Protein AF-A0A7H1MAH5-F1 (afdb_monomer)

Secondary structure (DSSP, 8-state):
----PPPP------S--PPP---S-----HHHHHHHHHHHHHHTS--EEEE--GGGS---S-TTGGGGT--SEEEEEEGGGGS-HHHHHHHHHTT---EEEEEE---S---TTTHHHHHHHHHHTT-

Foldseek 3Di:
DDPPDPDPPQPFDDPDDDDDDDPDPDQDDQVNVVNVVCCCCCVPVVKRKGADDLVPDDQPPDPPSSLLAAAGMKTKDQQCPPPDPVVVVVCVVPVHDRMDMAGDHTDSDDDPVCVVVSVVSRVSNGD

Structure (mmCIF, N/CA/C/O backbone):
data_AF-A0A7H1MAH5-F1
#
_entry.id   AF-A0A7H1MAH5-F1
#
loop_
_atom_site.group_PDB
_atom_site.id
_atom_site.type_symbol
_atom_site.label_atom_id
_atom_site.label_alt_id
_atom_site.label_comp_id
_atom_site.label_asym_id
_atom_site.label_entity_id
_atom_site.label_seq_id
_atom_site.pdbx_PDB_ins_code
_atom_site.Cartn_x
_atom_site.Cartn_y
_atom_site.Cartn_z
_atom_site.occupancy
_atom_site.B_iso_or_equiv
_atom_site.auth_seq_id
_atom_site.auth_comp_id
_atom_site.auth_asym_id
_atom_site.auth_atom_id
_atom_site.pdbx_PDB_model_num
ATOM 1 N N . MET A 1 1 ? -1.102 36.854 12.993 1.00 39.12 1 MET A N 1
ATOM 2 C CA . MET A 1 1 ? -1.904 36.348 11.859 1.00 39.12 1 MET A CA 1
ATOM 3 C C . MET A 1 1 ? -1.481 34.911 11.617 1.00 39.12 1 MET A C 1
ATOM 5 O O . MET A 1 1 ? -0.346 34.689 11.219 1.00 39.12 1 MET A O 1
ATOM 9 N N . ILE A 1 2 ? -2.322 33.944 11.979 1.00 43.44 2 ILE A N 1
ATOM 10 C CA . ILE A 1 2 ? -2.037 32.521 11.762 1.00 43.44 2 ILE A CA 1
ATOM 11 C C . ILE A 1 2 ? -2.394 32.241 10.303 1.00 43.44 2 ILE A C 1
ATOM 13 O O . ILE A 1 2 ? -3.548 32.397 9.916 1.00 43.44 2 ILE A O 1
ATOM 17 N N . GLN A 1 3 ? -1.394 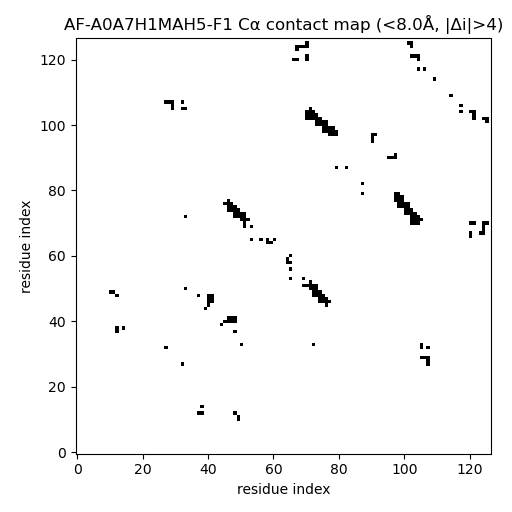31.931 9.478 1.00 42.59 3 GLN A N 1
ATOM 18 C CA . GLN A 1 3 ? -1.629 31.474 8.112 1.00 42.59 3 GLN A CA 1
ATOM 19 C C . GLN A 1 3 ? -2.271 30.091 8.186 1.00 42.59 3 GLN A C 1
ATOM 21 O O . GLN A 1 3 ? -1.621 29.119 8.571 1.00 42.59 3 GLN A O 1
ATOM 26 N N . ASP A 1 4 ? -3.553 30.026 7.842 1.00 44.69 4 ASP A N 1
ATOM 27 C CA . ASP A 1 4 ? -4.296 28.782 7.728 1.00 44.69 4 ASP A CA 1
ATOM 28 C C . ASP A 1 4 ? -3.741 28.014 6.520 1.00 44.69 4 ASP A C 1
ATOM 30 O O . ASP A 1 4 ? -3.933 28.384 5.357 1.00 44.69 4 ASP A O 1
ATOM 34 N N . LYS A 1 5 ? -2.903 27.012 6.795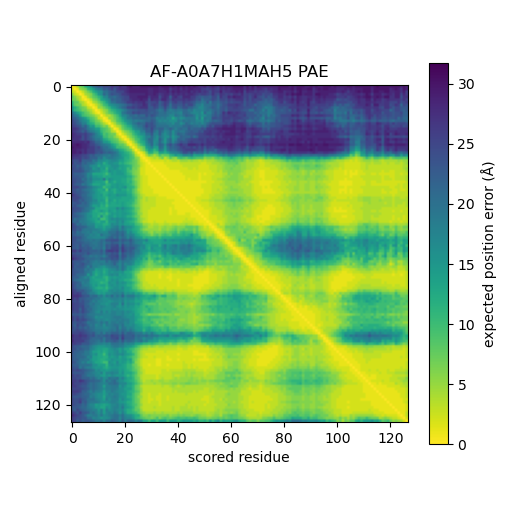 1.00 43.44 5 LYS A N 1
ATOM 35 C CA . LYS A 1 5 ? -2.251 26.211 5.760 1.00 43.44 5 LYS A CA 1
ATOM 36 C C . LYS A 1 5 ? -3.336 25.347 5.115 1.00 43.44 5 LYS A C 1
ATOM 38 O O . LYS A 1 5 ? -3.971 24.578 5.833 1.00 43.44 5 LYS A O 1
ATOM 43 N N . PRO A 1 6 ? -3.552 25.415 3.790 1.00 43.97 6 PRO A N 1
ATOM 44 C CA . PRO A 1 6 ? -4.617 24.648 3.162 1.00 43.97 6 PRO A CA 1
ATOM 45 C C . PRO A 1 6 ? -4.398 23.159 3.434 1.00 43.97 6 PRO A C 1
ATOM 47 O O . PRO A 1 6 ? -3.302 22.633 3.200 1.00 43.97 6 PRO A O 1
ATOM 50 N N . PHE A 1 7 ? -5.437 22.496 3.949 1.00 44.38 7 PHE A N 1
ATOM 51 C CA . PHE A 1 7 ? -5.435 21.055 4.168 1.00 44.38 7 PHE A CA 1
ATOM 52 C C . PHE A 1 7 ? -4.950 20.354 2.889 1.00 44.38 7 PHE A C 1
ATOM 54 O O . PHE A 1 7 ? -5.394 20.706 1.788 1.00 44.38 7 PHE A O 1
ATOM 61 N N . PRO A 1 8 ? -4.011 19.396 2.988 1.00 39.53 8 PRO A N 1
ATOM 62 C CA . PRO A 1 8 ? -3.542 18.672 1.819 1.00 39.53 8 PRO A CA 1
ATOM 63 C C . PRO A 1 8 ? -4.752 18.044 1.128 1.00 39.53 8 PRO A C 1
ATOM 65 O O . PRO A 1 8 ? -5.545 17.368 1.779 1.00 39.53 8 PRO A O 1
ATOM 68 N N . ARG A 1 9 ? -4.902 18.278 -0.185 1.00 41.03 9 ARG A N 1
ATOM 69 C CA . ARG A 1 9 ? -5.911 17.590 -0.999 1.00 41.03 9 ARG A CA 1
ATOM 70 C C . ARG A 1 9 ? -5.676 16.086 -0.851 1.00 41.03 9 ARG A C 1
ATOM 72 O O . ARG A 1 9 ? -4.748 15.542 -1.447 1.00 41.03 9 ARG A O 1
ATOM 79 N N . LEU A 1 10 ? -6.470 15.450 0.005 1.00 39.44 10 LEU A N 1
ATOM 80 C CA . LEU A 1 10 ? -6.566 14.006 0.130 1.00 39.44 10 LEU A CA 1
ATOM 81 C C . LEU A 1 10 ? -7.161 13.518 -1.186 1.00 39.44 10 LEU A C 1
ATOM 83 O O . LEU A 1 10 ? -8.357 13.668 -1.426 1.00 39.44 10 LEU A O 1
ATOM 87 N N . TYR A 1 11 ? -6.317 12.980 -2.063 1.00 44.34 11 TYR A N 1
ATOM 88 C CA . TYR A 1 11 ? -6.782 12.204 -3.206 1.00 44.34 11 TYR A CA 1
ATOM 89 C C . TYR A 1 11 ? -7.317 10.874 -2.665 1.00 44.34 11 TYR A C 1
ATOM 91 O O . TYR A 1 11 ? -6.633 9.855 -2.690 1.00 44.34 11 TYR A O 1
ATOM 99 N N . GLY A 1 12 ? -8.517 10.905 -2.086 1.00 41.31 12 GLY A N 1
ATOM 100 C CA . GLY A 1 12 ? -9.277 9.696 -1.812 1.00 41.31 12 GLY A CA 1
ATOM 101 C C . GLY A 1 12 ? -9.650 9.055 -3.144 1.00 41.31 12 GLY A C 1
ATOM 102 O O . GLY A 1 12 ? -10.146 9.732 -4.044 1.00 41.31 12 GLY A O 1
ATOM 103 N N . TYR A 1 13 ? -9.387 7.760 -3.291 1.00 42.88 13 TYR A N 1
ATOM 104 C CA . TYR A 1 13 ? -9.877 7.001 -4.434 1.00 42.88 13 TYR A CA 1
ATOM 105 C C . TYR A 1 13 ? -11.409 6.910 -4.342 1.00 42.88 13 TYR A C 1
ATOM 107 O O . TYR A 1 13 ? -11.947 6.287 -3.426 1.00 42.88 13 TYR A O 1
ATOM 115 N N . GLN A 1 14 ? -12.118 7.566 -5.263 1.00 44.84 14 GLN A N 1
ATOM 116 C CA . GLN A 1 14 ? -13.561 7.409 -5.437 1.00 44.84 14 GLN A CA 1
ATOM 117 C C . GLN A 1 14 ? -13.801 6.182 -6.321 1.00 44.84 14 GLN A C 1
ATOM 119 O O . GLN A 1 14 ? -13.471 6.184 -7.505 1.00 44.84 14 GLN A O 1
ATOM 124 N N . ALA A 1 15 ? -14.358 5.121 -5.737 1.00 40.53 15 ALA A N 1
ATOM 125 C CA . ALA A 1 15 ? -14.750 3.927 -6.473 1.00 40.53 15 ALA A CA 1
ATOM 126 C C . ALA A 1 15 ? -15.877 4.286 -7.457 1.00 40.53 15 ALA A C 1
ATOM 128 O O . ALA A 1 15 ? -17.007 4.520 -7.032 1.00 40.53 15 ALA A O 1
ATOM 129 N N . GLY A 1 16 ? -15.571 4.383 -8.757 1.00 42.88 16 GLY A N 1
ATOM 130 C CA . GLY A 1 16 ? -16.593 4.782 -9.729 1.00 42.88 16 GLY A CA 1
ATOM 131 C C . GLY A 1 16 ? -16.210 4.967 -11.199 1.00 42.88 16 GLY A C 1
ATOM 132 O O . GLY A 1 16 ? -17.043 5.489 -11.931 1.00 42.88 16 GLY A O 1
ATOM 133 N N . SER A 1 17 ? -15.033 4.555 -11.686 1.00 47.62 17 SER A N 1
ATOM 134 C CA . SER A 1 17 ? -14.795 4.495 -13.139 1.00 47.62 17 SER A CA 1
ATOM 135 C C . SER A 1 17 ? -14.428 3.080 -13.581 1.00 47.62 17 SER A C 1
ATOM 137 O O . SER A 1 17 ? -13.430 2.500 -13.158 1.00 47.62 17 SER A O 1
ATOM 139 N N . ALA A 1 18 ? -15.287 2.491 -14.413 1.00 47.75 18 ALA A N 1
ATOM 140 C CA . ALA A 1 18 ? -15.024 1.212 -15.054 1.00 47.75 18 ALA A CA 1
ATOM 141 C C . ALA A 1 18 ? -13.859 1.370 -16.045 1.00 47.75 18 ALA A C 1
ATOM 143 O O . ALA A 1 18 ? -13.881 2.253 -16.902 1.00 47.75 18 ALA A O 1
ATOM 144 N N . LEU A 1 19 ? -12.835 0.524 -15.917 1.00 49.84 19 LEU A N 1
ATOM 145 C CA . LEU A 1 19 ? -11.700 0.480 -16.835 1.00 49.84 19 LEU A CA 1
ATOM 146 C C . LEU A 1 19 ? -12.080 -0.362 -18.058 1.00 49.84 19 LEU A C 1
ATOM 148 O O . LEU A 1 19 ? -12.343 -1.556 -17.931 1.00 49.84 19 LEU A O 1
ATOM 152 N N . ALA A 1 20 ? -12.094 0.259 -19.238 1.00 45.72 20 ALA A N 1
ATOM 153 C CA . ALA A 1 20 ? -12.142 -0.460 -20.506 1.00 45.72 20 ALA A CA 1
ATOM 154 C C . ALA A 1 20 ? -10.850 -1.281 -20.677 1.00 45.72 20 ALA A C 1
ATOM 156 O O . ALA A 1 20 ? -9.751 -0.777 -20.437 1.00 45.72 20 ALA A O 1
ATOM 157 N N . ALA A 1 21 ? -10.986 -2.552 -21.059 1.00 44.03 21 ALA A N 1
ATOM 158 C CA . ALA A 1 21 ? -9.857 -3.425 -21.352 1.00 44.03 21 ALA A CA 1
ATOM 159 C C . ALA A 1 21 ? -9.275 -3.066 -22.728 1.00 44.03 21 ALA A C 1
ATOM 161 O O . ALA A 1 21 ? -9.872 -3.378 -23.756 1.00 44.03 21 ALA A O 1
ATOM 162 N N . ASP A 1 22 ? -8.126 -2.393 -22.738 1.00 47.25 22 ASP A N 1
ATOM 163 C CA . ASP A 1 22 ? -7.332 -2.158 -23.944 1.00 47.25 22 ASP A CA 1
ATOM 164 C C . ASP A 1 22 ? -6.360 -3.333 -24.156 1.00 47.25 22 ASP A C 1
ATOM 166 O O . ASP A 1 22 ? -5.552 -3.647 -23.282 1.00 47.25 22 ASP A O 1
ATOM 170 N N . ASN A 1 23 ? -6.484 -4.009 -25.303 1.00 49.31 23 ASN A N 1
ATOM 171 C CA . ASN A 1 23 ? -5.725 -5.204 -25.703 1.00 49.31 23 ASN A CA 1
ATOM 172 C C . ASN A 1 23 ? -4.504 -4.850 -26.581 1.00 49.31 23 ASN A C 1
ATOM 174 O O . ASN A 1 23 ? -4.203 -5.535 -27.558 1.00 49.31 23 ASN A O 1
ATOM 178 N N . GLY A 1 24 ? -3.786 -3.779 -26.245 1.00 44.34 24 GLY A N 1
ATOM 179 C CA . GLY A 1 24 ? -2.469 -3.466 -26.799 1.00 44.34 24 GLY A CA 1
ATOM 180 C C . GLY A 1 24 ? -1.395 -3.664 -25.735 1.00 44.34 24 GLY A C 1
ATOM 181 O O . GLY A 1 24 ? -1.612 -3.322 -24.576 1.00 44.34 24 GLY A O 1
ATOM 182 N N . ALA A 1 25 ? -0.224 -4.194 -26.100 1.00 50.84 25 ALA A N 1
ATOM 183 C CA . ALA A 1 25 ? 0.952 -4.256 -25.226 1.00 50.84 25 ALA A CA 1
ATOM 184 C C . ALA A 1 25 ? 1.517 -2.842 -24.966 1.00 50.84 25 ALA A C 1
ATOM 186 O O . ALA A 1 25 ? 2.630 -2.509 -25.366 1.00 50.84 25 ALA A O 1
ATOM 187 N N . ALA A 1 26 ? 0.721 -1.975 -24.344 1.00 58.28 26 ALA A N 1
ATOM 188 C CA . ALA A 1 26 ? 1.145 -0.674 -23.879 1.00 58.28 26 ALA A CA 1
ATOM 189 C C . ALA A 1 26 ? 2.037 -0.890 -22.653 1.00 58.28 26 ALA A C 1
ATOM 191 O O . ALA A 1 26 ? 1.619 -1.470 -21.650 1.00 58.28 26 ALA A O 1
ATOM 192 N N . SER A 1 27 ? 3.291 -0.449 -22.736 1.00 77.19 27 SER A N 1
ATOM 193 C CA . SER A 1 27 ? 4.184 -0.435 -21.583 1.00 77.19 27 SER A CA 1
ATOM 194 C C . SER A 1 27 ? 3.625 0.537 -20.543 1.00 77.19 27 SER A C 1
ATOM 196 O O . SER A 1 27 ? 3.684 1.751 -20.740 1.00 77.19 27 SER A O 1
ATOM 198 N N . PHE A 1 28 ? 3.064 0.018 -19.452 1.00 84.88 28 PHE A N 1
ATOM 199 C CA . PHE A 1 28 ? 2.586 0.849 -18.351 1.00 84.88 28 PHE A CA 1
ATOM 200 C C . PHE A 1 28 ? 3.765 1.537 -17.660 1.00 84.88 28 PHE A C 1
ATOM 202 O O . PHE A 1 28 ? 4.757 0.889 -17.314 1.00 84.88 28 PHE A O 1
ATOM 209 N N . SER A 1 29 ? 3.651 2.845 -17.429 1.00 89.88 29 SER A N 1
ATOM 210 C CA . SER A 1 29 ? 4.552 3.525 -16.503 1.00 89.88 29 SER A CA 1
ATOM 211 C C . SER A 1 29 ? 4.186 3.157 -15.062 1.00 89.88 29 SER A C 1
ATOM 213 O O . SER A 1 29 ? 3.068 2.729 -14.775 1.00 89.88 29 SER A O 1
ATOM 215 N N . GLU A 1 30 ? 5.107 3.362 -14.120 1.00 89.31 30 GLU A N 1
ATOM 216 C CA . GLU A 1 30 ? 4.851 3.100 -12.694 1.00 89.31 30 GLU A CA 1
ATOM 217 C C . GLU A 1 30 ? 3.617 3.856 -12.183 1.00 89.31 30 GLU A C 1
ATOM 219 O O . GLU A 1 30 ? 2.794 3.322 -11.438 1.00 89.31 30 GLU A O 1
ATOM 224 N N . ARG A 1 31 ? 3.426 5.082 -12.678 1.00 90.00 31 ARG A N 1
ATOM 225 C CA . ARG A 1 31 ? 2.305 5.936 -12.297 1.00 90.00 31 ARG A CA 1
ATOM 226 C C . ARG A 1 31 ? 0.953 5.401 -12.763 1.00 90.00 31 ARG A C 1
ATOM 228 O O . ARG A 1 31 ? -0.044 5.633 -12.079 1.00 90.00 31 ARG A O 1
ATOM 235 N N . ASP A 1 32 ? 0.922 4.676 -13.877 1.00 92.31 32 ASP A N 1
ATOM 236 C CA . ASP A 1 32 ? -0.300 4.069 -14.419 1.00 92.31 32 ASP A CA 1
ATOM 237 C C . ASP A 1 32 ? -0.732 2.833 -13.618 1.00 92.31 32 ASP A C 1
ATOM 239 O O . ASP A 1 32 ? -1.897 2.426 -13.663 1.00 92.31 32 ASP A O 1
ATOM 243 N N . LEU A 1 33 ? 0.195 2.240 -12.858 1.00 93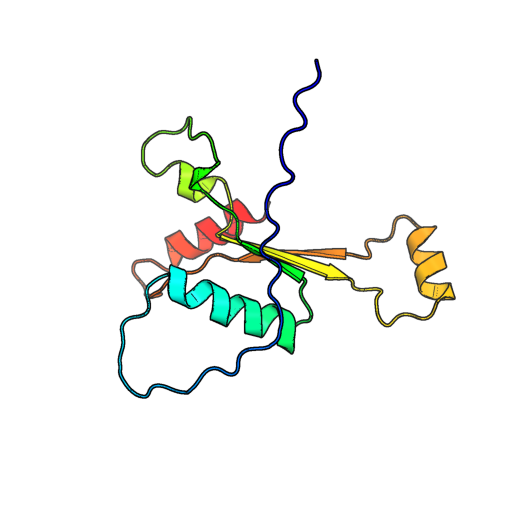.50 33 LEU A N 1
ATOM 244 C CA . LEU A 1 33 ? -0.060 1.061 -12.037 1.00 93.50 33 LEU A CA 1
ATOM 245 C C . LEU A 1 33 ? -0.688 1.406 -10.686 1.00 93.50 33 LEU A C 1
ATOM 247 O O . LEU A 1 33 ? -1.483 0.609 -10.185 1.00 93.50 33 LEU A O 1
ATOM 251 N N . TYR A 1 34 ? -0.410 2.585 -10.112 1.00 93.94 34 TYR A N 1
ATOM 252 C CA . TYR A 1 34 ? -0.958 2.940 -8.796 1.00 93.94 34 TYR A CA 1
ATOM 253 C C . TYR A 1 34 ? -2.495 2.893 -8.750 1.00 93.94 34 TYR A C 1
ATOM 255 O O . TYR A 1 34 ? -3.018 2.237 -7.849 1.00 93.94 34 TYR A O 1
ATOM 263 N N . PRO A 1 35 ? -3.255 3.500 -9.692 1.00 95.12 35 PRO A N 1
ATOM 264 C CA . PRO A 1 35 ? -4.716 3.447 -9.640 1.00 95.12 35 PRO A CA 1
ATOM 265 C C . PRO A 1 35 ? -5.258 2.020 -9.762 1.00 95.12 35 PRO A C 1
ATOM 267 O O . PRO A 1 35 ? -6.205 1.670 -9.063 1.00 95.12 35 PRO A O 1
ATOM 270 N N . LYS A 1 36 ? -4.635 1.184 -10.605 1.00 94.50 36 LYS A N 1
ATOM 271 C CA . LYS A 1 36 ? -5.027 -0.221 -10.800 1.00 94.50 36 LYS A CA 1
ATOM 272 C C . LYS A 1 36 ? -4.805 -1.036 -9.525 1.00 94.50 36 LYS A C 1
ATOM 274 O O . LYS A 1 36 ? -5.699 -1.760 -9.095 1.00 94.50 36 LYS A O 1
ATOM 279 N N . LEU A 1 37 ? -3.642 -0.876 -8.890 1.00 95.00 37 LEU A N 1
ATOM 280 C CA . LEU A 1 37 ? -3.339 -1.551 -7.632 1.00 95.00 37 LEU A CA 1
ATOM 281 C C . LEU A 1 37 ? -4.262 -1.065 -6.509 1.00 95.00 37 LEU A C 1
ATOM 283 O O . LEU A 1 37 ? -4.881 -1.878 -5.833 1.00 95.00 37 LEU A O 1
ATOM 287 N N . MET A 1 38 ? -4.421 0.249 -6.336 1.00 96.12 38 MET A N 1
ATOM 288 C CA . MET A 1 38 ? -5.304 0.814 -5.308 1.00 96.12 38 MET A CA 1
ATOM 289 C C . MET A 1 38 ? -6.764 0.377 -5.488 1.00 96.12 38 MET A C 1
ATOM 291 O O . MET A 1 38 ? -7.460 0.152 -4.495 1.00 96.12 38 MET A O 1
ATOM 295 N N . GLN A 1 39 ? -7.229 0.210 -6.729 1.00 96.12 39 GLN A N 1
ATOM 296 C CA . GLN A 1 39 ? -8.553 -0.337 -7.020 1.00 96.12 39 GLN A CA 1
ATOM 297 C C . GLN A 1 39 ? -8.700 -1.774 -6.511 1.00 96.12 39 GLN A C 1
ATOM 299 O O . GLN A 1 39 ? -9.677 -2.071 -5.831 1.00 96.12 39 GLN A O 1
ATOM 304 N N . PHE A 1 40 ? -7.727 -2.645 -6.783 1.00 96.31 40 PHE A N 1
ATOM 305 C CA . PHE A 1 40 ? -7.719 -4.017 -6.268 1.00 96.31 40 PHE A CA 1
ATOM 306 C C . PHE A 1 40 ? -7.662 -4.048 -4.731 1.00 96.31 40 PHE A C 1
ATOM 308 O O . PHE A 1 40 ? -8.488 -4.686 -4.078 1.00 96.31 40 PHE A O 1
ATOM 315 N N . LEU A 1 41 ? -6.737 -3.293 -4.130 1.00 96.44 41 LEU A N 1
ATOM 316 C CA . LEU A 1 41 ? -6.551 -3.250 -2.677 1.00 96.44 41 LEU A CA 1
ATOM 317 C C . LEU A 1 41 ? -7.807 -2.750 -1.941 1.00 96.44 41 LEU A C 1
ATOM 319 O O . LEU A 1 41 ? -8.188 -3.293 -0.903 1.00 96.44 41 LEU A O 1
ATOM 323 N N . SER A 1 42 ? -8.476 -1.726 -2.471 1.00 95.00 42 SER A N 1
ATOM 324 C CA . SER A 1 42 ? -9.702 -1.190 -1.866 1.00 95.00 42 SER A CA 1
ATOM 325 C C . SER A 1 42 ? -10.94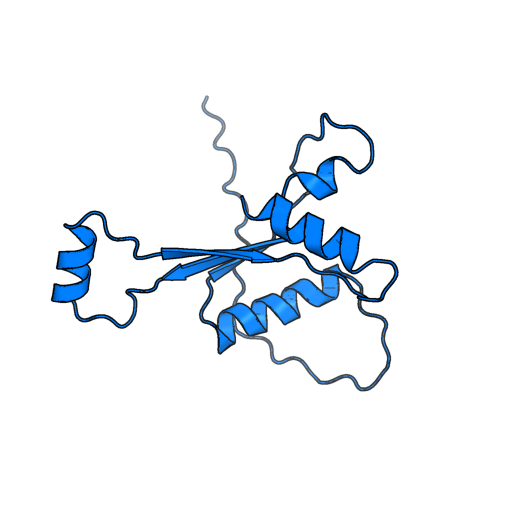4 -2.029 -2.180 1.00 95.00 42 SER A C 1
ATOM 327 O O . SER A 1 42 ? -11.790 -2.232 -1.303 1.00 95.00 42 SER A O 1
ATOM 329 N N . GLY A 1 43 ? -11.049 -2.543 -3.405 1.00 93.81 43 GLY A N 1
ATOM 330 C CA . GLY A 1 43 ? -12.167 -3.351 -3.880 1.00 93.81 43 GLY A CA 1
ATOM 331 C C . GLY A 1 43 ? -12.217 -4.721 -3.217 1.00 93.81 43 GLY A C 1
ATOM 332 O O . GLY A 1 43 ? -13.226 -5.054 -2.589 1.00 93.81 43 GLY A O 1
ATOM 333 N N . ASP A 1 44 ? -11.121 -5.469 -3.282 1.00 93.44 44 ASP A N 1
ATOM 334 C CA . ASP A 1 44 ? -11.088 -6.879 -2.888 1.00 93.44 44 ASP A CA 1
ATOM 335 C C . ASP A 1 44 ? -10.614 -7.045 -1.446 1.00 93.44 44 ASP A C 1
ATOM 337 O O . ASP A 1 44 ? -11.260 -7.726 -0.649 1.00 93.44 44 ASP A O 1
ATOM 341 N N . LEU A 1 45 ? -9.541 -6.345 -1.066 1.00 92.25 45 LEU A N 1
ATOM 342 C CA . LEU A 1 45 ? -8.948 -6.462 0.273 1.00 92.25 45 LEU A CA 1
ATOM 343 C C . LEU A 1 45 ? -9.539 -5.479 1.298 1.00 92.25 45 LEU A C 1
ATOM 345 O O . LEU A 1 45 ? -9.189 -5.523 2.479 1.00 92.25 45 LEU A O 1
ATOM 349 N N . LYS A 1 46 ? -10.461 -4.603 0.870 1.00 93.19 46 LYS A N 1
ATOM 350 C CA . LYS A 1 46 ? -11.118 -3.581 1.710 1.00 93.19 46 LYS A CA 1
ATOM 351 C C . LYS A 1 46 ? -10.122 -2.682 2.451 1.00 93.19 46 LYS A C 1
ATOM 353 O O . LYS A 1 46 ? -10.405 -2.220 3.561 1.00 93.19 46 LYS A O 1
ATOM 358 N N . LEU A 1 47 ? -8.969 -2.433 1.835 1.00 95.06 47 LEU A N 1
ATOM 359 C CA . LEU A 1 47 ? -7.940 -1.556 2.372 1.00 95.06 47 LEU A CA 1
ATOM 360 C C . LEU A 1 47 ? -8.253 -0.095 2.049 1.00 95.06 47 LEU A C 1
ATOM 362 O O . LEU A 1 47 ? -8.704 0.244 0.955 1.00 95.06 47 LEU A O 1
ATOM 366 N N . TYR A 1 48 ? -7.973 0.791 2.998 1.00 94.75 48 TYR A N 1
ATOM 367 C CA . TYR A 1 48 ? -7.976 2.226 2.751 1.00 94.75 48 TYR A CA 1
ATOM 368 C C . TYR A 1 48 ? -6.579 2.665 2.309 1.00 94.75 48 TYR A C 1
ATOM 370 O O . TYR A 1 48 ? -5.676 2.722 3.140 1.00 94.75 48 TYR A O 1
ATOM 378 N N . CYS A 1 49 ? -6.398 2.934 1.015 1.00 95.62 49 CYS A N 1
ATOM 379 C CA . CYS A 1 49 ? -5.094 3.210 0.405 1.00 95.62 49 CYS A CA 1
ATOM 380 C C . CYS A 1 49 ? -4.823 4.710 0.229 1.00 95.62 49 CYS A C 1
ATOM 382 O O . CYS A 1 49 ? -5.706 5.464 -0.182 1.00 95.62 49 CYS A O 1
ATOM 384 N N . LEU A 1 50 ? -3.571 5.118 0.436 1.00 94.62 50 LEU A N 1
ATOM 385 C CA . LEU A 1 50 ? -3.052 6.455 0.155 1.00 94.62 50 LEU A CA 1
ATOM 386 C C . LEU A 1 50 ? -1.689 6.350 -0.538 1.00 94.62 50 LEU A C 1
ATOM 388 O O . LEU A 1 50 ? -0.815 5.610 -0.097 1.00 94.62 50 LEU A O 1
ATOM 392 N N . ARG A 1 51 ? -1.497 7.126 -1.608 1.00 93.44 51 ARG A N 1
ATOM 393 C CA . ARG A 1 51 ? -0.222 7.223 -2.332 1.00 93.44 51 ARG A CA 1
ATOM 394 C C . ARG A 1 51 ? 0.657 8.301 -1.698 1.00 93.44 51 ARG A C 1
ATOM 396 O O . ARG A 1 51 ? 0.185 9.422 -1.489 1.00 93.44 51 ARG A O 1
ATOM 403 N N . ILE A 1 52 ? 1.926 8.001 -1.429 1.00 89.69 52 ILE A N 1
ATOM 404 C CA . ILE A 1 52 ? 2.870 8.968 -0.848 1.00 89.69 52 ILE A CA 1
ATOM 405 C C . ILE A 1 52 ? 3.486 9.835 -1.946 1.00 89.69 52 ILE A C 1
ATOM 407 O O . ILE A 1 52 ? 4.030 9.316 -2.904 1.00 89.69 52 ILE A O 1
ATOM 411 N N . ASP A 1 53 ? 3.415 11.164 -1.823 1.00 84.69 53 ASP A N 1
ATOM 412 C CA . ASP A 1 53 ? 4.071 12.122 -2.731 1.00 84.69 53 ASP A CA 1
ATOM 413 C C . ASP A 1 53 ? 5.532 12.376 -2.337 1.00 84.69 53 ASP A C 1
ATOM 415 O O . ASP A 1 53 ? 5.828 13.263 -1.531 1.00 84.69 53 ASP A O 1
ATOM 419 N N . GLU A 1 54 ? 6.452 11.602 -2.916 1.00 77.31 54 GLU A N 1
ATOM 420 C CA . GLU A 1 54 ? 7.891 11.641 -2.644 1.00 77.31 54 GLU A CA 1
ATOM 421 C C . GLU A 1 54 ? 8.513 13.023 -2.878 1.00 77.31 54 GLU A C 1
ATOM 423 O O . GLU A 1 54 ? 9.476 13.389 -2.196 1.00 77.31 54 GLU A O 1
ATOM 428 N N . LYS A 1 55 ? 7.925 13.839 -3.766 1.00 77.38 55 LYS A N 1
ATOM 429 C CA . LYS A 1 55 ? 8.393 15.203 -4.076 1.00 77.38 55 LYS A CA 1
ATOM 430 C C . LYS A 1 55 ? 8.258 16.163 -2.900 1.00 77.38 55 LYS A C 1
ATOM 432 O O . LYS A 1 55 ? 8.906 17.207 -2.881 1.00 77.38 55 LYS A O 1
ATOM 437 N N . ARG A 1 56 ? 7.412 15.834 -1.921 1.00 76.94 56 ARG A N 1
ATOM 438 C CA . ARG A 1 56 ? 7.231 16.638 -0.704 1.00 76.94 56 ARG A CA 1
ATOM 439 C C . ARG A 1 56 ? 8.285 16.354 0.359 1.00 76.94 56 ARG A C 1
ATOM 441 O O . ARG A 1 56 ? 8.371 17.099 1.335 1.00 76.94 56 ARG A O 1
ATOM 448 N N . SER A 1 57 ? 9.066 15.290 0.197 1.00 71.19 57 SER A N 1
ATOM 449 C CA . SER A 1 57 ? 10.092 14.920 1.163 1.00 71.19 57 SER A CA 1
ATOM 450 C C . SER A 1 57 ? 11.375 15.727 0.964 1.00 71.19 57 SER A C 1
ATOM 452 O O . SER A 1 57 ? 11.815 15.977 -0.158 1.00 71.19 57 SER A O 1
ATOM 454 N N . LYS A 1 58 ? 12.000 16.139 2.073 1.00 72.25 58 LYS A N 1
ATOM 455 C CA . LYS A 1 58 ? 13.350 16.711 2.050 1.00 72.25 58 LYS A CA 1
ATOM 456 C C . LYS A 1 58 ? 14.351 15.563 2.052 1.00 72.25 58 LYS A C 1
ATOM 458 O O . LYS A 1 58 ? 14.427 14.813 3.021 1.00 72.25 58 LYS A O 1
ATOM 463 N N . ASN A 1 59 ? 15.112 15.425 0.974 1.00 67.50 59 ASN A N 1
ATOM 464 C CA . ASN A 1 59 ? 16.155 14.415 0.881 1.00 67.50 59 ASN A CA 1
ATOM 465 C C . ASN A 1 59 ? 17.504 15.002 1.324 1.00 67.50 59 ASN A C 1
ATOM 467 O O . ASN A 1 59 ? 18.101 15.796 0.603 1.00 67.50 59 ASN A O 1
ATOM 471 N N . ASN A 1 60 ? 17.994 14.569 2.486 1.00 69.31 60 ASN A N 1
ATOM 472 C CA . ASN A 1 60 ? 19.320 14.939 2.997 1.00 69.31 60 ASN A CA 1
ATOM 473 C C . ASN A 1 60 ? 20.394 13.864 2.711 1.00 69.31 60 ASN A C 1
ATOM 475 O O . ASN A 1 60 ? 21.519 13.990 3.183 1.00 69.31 60 ASN A O 1
ATOM 479 N N . ARG A 1 61 ? 20.060 12.789 1.976 1.00 67.75 61 ARG A N 1
ATOM 480 C CA . ARG A 1 61 ? 20.901 11.590 1.769 1.00 67.75 61 ARG A CA 1
ATOM 481 C C . ARG A 1 61 ? 21.451 11.446 0.335 1.00 67.75 61 ARG A C 1
ATOM 483 O O . ARG A 1 61 ? 21.855 10.357 -0.055 1.00 67.75 61 ARG A O 1
ATOM 490 N N . GLY A 1 62 ? 21.488 12.525 -0.452 1.00 69.06 62 GLY A N 1
ATOM 491 C CA . GLY A 1 62 ? 22.059 12.529 -1.811 1.00 69.06 62 GLY A CA 1
ATOM 492 C C . GLY A 1 62 ? 21.146 11.937 -2.898 1.00 69.06 62 GLY A C 1
ATOM 493 O O . GLY A 1 62 ? 19.989 11.594 -2.645 1.00 69.06 62 GLY A O 1
ATOM 494 N N . ALA A 1 63 ? 21.637 11.846 -4.140 1.00 61.34 63 ALA A N 1
ATOM 495 C CA . ALA A 1 63 ? 20.866 11.311 -5.269 1.00 61.34 63 ALA A CA 1
ATOM 496 C C . ALA A 1 63 ? 20.426 9.859 -4.992 1.00 61.34 63 ALA A C 1
ATOM 498 O O . ALA A 1 63 ? 21.221 9.058 -4.514 1.00 61.34 63 ALA A O 1
ATOM 499 N N . LYS A 1 64 ? 19.155 9.532 -5.270 1.00 65.19 64 LYS A N 1
ATOM 500 C CA . LYS A 1 64 ? 18.472 8.264 -4.918 1.00 65.19 64 LYS A CA 1
ATOM 501 C C . LYS A 1 64 ? 18.190 8.019 -3.431 1.00 65.19 64 LYS A C 1
ATOM 503 O O . LYS A 1 64 ? 17.503 7.057 -3.119 1.00 65.19 64 LYS A O 1
ATOM 508 N N . GLY A 1 65 ? 18.610 8.887 -2.508 1.00 64.12 65 GLY A N 1
ATOM 509 C CA . GLY A 1 65 ? 18.292 8.730 -1.081 1.00 64.12 65 GLY A CA 1
ATOM 510 C C . GLY A 1 65 ? 16.788 8.648 -0.792 1.00 64.12 65 GLY A C 1
ATOM 511 O O . GLY A 1 65 ? 16.375 7.900 0.087 1.00 64.12 65 GLY A O 1
ATOM 512 N N . SER A 1 66 ? 15.967 9.347 -1.582 1.00 68.06 66 SER A N 1
ATOM 513 C CA . SER A 1 66 ? 14.507 9.358 -1.448 1.00 68.06 66 SER A CA 1
ATOM 514 C C . SER A 1 66 ? 13.834 8.008 -1.680 1.00 68.06 66 SER A C 1
ATOM 516 O O . SER A 1 66 ? 12.769 7.792 -1.117 1.00 68.06 66 SER A O 1
ATOM 518 N N . GLN A 1 67 ? 14.446 7.101 -2.450 1.00 71.81 67 GLN A N 1
ATOM 519 C CA . GLN A 1 67 ? 13.866 5.779 -2.733 1.00 71.81 67 GLN A CA 1
ATOM 520 C C . GLN A 1 67 ? 13.830 4.864 -1.490 1.00 71.81 67 GLN A C 1
ATOM 522 O O . GLN A 1 67 ? 13.158 3.843 -1.488 1.00 71.81 67 GLN A O 1
ATOM 527 N N . TRP A 1 68 ? 14.567 5.228 -0.436 1.00 78.75 68 TRP A N 1
ATOM 528 C CA . TRP A 1 68 ? 14.671 4.480 0.824 1.00 78.75 68 TRP A CA 1
ATOM 529 C C . TRP A 1 68 ? 13.957 5.165 1.992 1.00 78.75 68 TRP A C 1
ATOM 531 O O . TRP A 1 68 ? 14.188 4.809 3.146 1.00 78.75 68 TRP A O 1
ATOM 541 N N . LEU A 1 69 ? 13.227 6.250 1.730 1.00 80.81 69 LEU A N 1
ATOM 542 C CA . LEU A 1 69 ? 12.637 7.056 2.795 1.00 80.81 69 LEU A CA 1
ATOM 543 C C . LEU A 1 69 ? 11.161 6.726 3.025 1.00 80.81 69 LEU A C 1
ATOM 545 O O . LEU A 1 69 ? 10.698 6.838 4.159 1.00 80.81 69 LEU A O 1
ATOM 549 N N . HIS A 1 70 ? 10.423 6.362 1.974 1.00 85.50 70 HIS A N 1
ATOM 550 C CA . HIS A 1 70 ? 8.979 6.156 2.058 1.00 85.50 70 HIS A CA 1
ATOM 551 C C . HIS A 1 70 ? 8.520 5.115 1.037 1.00 85.50 70 HIS A C 1
ATOM 553 O O . HIS A 1 70 ? 9.058 5.105 -0.069 1.00 85.50 70 HIS A O 1
ATOM 559 N N . PRO A 1 71 ? 7.502 4.307 1.381 1.00 91.81 71 PRO A N 1
ATOM 560 C CA . PRO A 1 71 ? 6.854 3.425 0.422 1.00 91.81 71 PRO A CA 1
ATOM 561 C C . PRO A 1 71 ? 6.047 4.202 -0.622 1.00 91.81 71 PRO A C 1
ATOM 563 O O . PRO A 1 71 ? 5.630 5.336 -0.375 1.00 91.81 71 PRO A O 1
ATOM 566 N N . ASP A 1 72 ? 5.747 3.577 -1.761 1.00 92.38 72 ASP A N 1
ATOM 567 C CA . ASP A 1 72 ? 4.917 4.200 -2.802 1.00 92.38 72 ASP A CA 1
ATOM 568 C C . ASP A 1 72 ? 3.468 4.400 -2.337 1.00 92.38 72 ASP A C 1
ATOM 570 O O . ASP A 1 72 ? 2.851 5.456 -2.542 1.00 92.38 72 ASP A O 1
ATOM 574 N N . ILE A 1 73 ? 2.902 3.366 -1.709 1.00 94.56 73 ILE A N 1
ATOM 575 C CA . ILE A 1 73 ? 1.524 3.345 -1.213 1.00 94.56 73 ILE A CA 1
ATOM 576 C C . ILE A 1 73 ? 1.520 2.817 0.218 1.00 94.56 73 ILE A C 1
ATOM 578 O O . ILE A 1 73 ? 2.164 1.819 0.534 1.00 94.56 73 ILE A O 1
ATOM 582 N N . VAL A 1 74 ? 0.721 3.452 1.069 1.00 95.38 74 VAL A N 1
ATOM 583 C CA . VAL A 1 74 ? 0.354 2.934 2.390 1.00 95.38 74 VAL A CA 1
ATOM 584 C C . VAL A 1 74 ? -1.124 2.604 2.419 1.00 95.38 74 VAL A C 1
ATOM 586 O O . VAL A 1 74 ? -1.932 3.259 1.754 1.00 95.38 74 VAL A O 1
ATOM 589 N N . ALA A 1 75 ? -1.503 1.596 3.193 1.00 95.62 75 ALA A N 1
ATOM 590 C CA . ALA A 1 75 ? -2.902 1.280 3.393 1.00 95.62 75 ALA A CA 1
ATOM 591 C C . ALA A 1 75 ? -3.221 0.863 4.825 1.00 95.62 75 ALA A C 1
ATOM 593 O O . ALA A 1 75 ? -2.371 0.366 5.557 1.00 95.62 75 ALA A O 1
ATOM 594 N N . MET A 1 76 ? -4.476 1.061 5.214 1.00 94.75 76 MET A N 1
ATOM 595 C CA . MET A 1 76 ? -4.984 0.713 6.534 1.00 94.75 76 MET A CA 1
ATOM 596 C C . MET A 1 76 ? -6.141 -0.277 6.412 1.00 94.75 76 MET A C 1
ATOM 598 O O . MET A 1 76 ? -7.059 -0.074 5.613 1.00 94.75 76 MET A O 1
ATOM 602 N N . GLN A 1 77 ? -6.128 -1.315 7.244 1.00 93.50 77 GLN A N 1
ATOM 603 C CA . GLN A 1 77 ? -7.207 -2.291 7.353 1.00 93.50 77 GLN A CA 1
ATOM 604 C C . GLN A 1 77 ? -7.831 -2.244 8.743 1.00 93.50 77 GLN A C 1
ATOM 606 O O . GLN A 1 77 ? -7.166 -2.505 9.743 1.00 93.50 77 GLN A O 1
ATOM 611 N N . ALA A 1 78 ? -9.129 -1.950 8.805 1.00 89.69 78 ALA A N 1
ATOM 612 C CA . ALA A 1 78 ? -9.892 -2.009 10.046 1.00 89.69 78 ALA A CA 1
ATOM 613 C C . ALA A 1 78 ? -10.386 -3.444 10.292 1.00 89.69 78 ALA A C 1
ATOM 615 O O . ALA A 1 78 ? -11.411 -3.856 9.742 1.00 89.69 78 ALA A O 1
ATOM 616 N N . MET A 1 79 ? -9.684 -4.191 11.146 1.00 86.00 79 MET A N 1
ATOM 617 C CA . MET A 1 79 ? -9.991 -5.601 11.442 1.00 86.00 79 MET A CA 1
ATOM 618 C C . MET A 1 79 ? -11.335 -5.766 12.156 1.00 86.00 79 MET A C 1
ATOM 620 O O . MET A 1 79 ? -12.054 -6.739 11.950 1.00 86.00 79 MET A O 1
ATOM 624 N N . GLY A 1 80 ? -11.719 -4.763 12.946 1.00 82.50 80 GLY A N 1
ATOM 625 C CA . GLY A 1 80 ? -12.949 -4.794 13.727 1.00 82.50 80 GLY A CA 1
ATOM 626 C C . GLY A 1 80 ? -14.222 -4.399 12.984 1.00 82.50 80 GLY A C 1
ATOM 627 O O . GLY A 1 80 ? -15.263 -4.284 13.624 1.00 82.50 80 GLY A O 1
ATOM 628 N N . ARG A 1 81 ? -14.194 -4.137 11.668 1.00 78.56 81 ARG A N 1
ATOM 629 C CA . ARG A 1 81 ? -15.364 -3.562 10.970 1.00 78.56 81 ARG A CA 1
ATOM 630 C C . ARG A 1 81 ? -16.600 -4.467 11.023 1.00 78.56 81 ARG A C 1
ATOM 632 O O . ARG A 1 81 ? -17.711 -3.954 11.113 1.00 78.56 81 ARG A O 1
ATOM 639 N N . GLN A 1 82 ? -16.391 -5.781 10.986 1.00 83.31 82 GLN A N 1
ATOM 640 C CA . GLN A 1 82 ? -17.455 -6.790 10.955 1.00 83.31 82 GLN A CA 1
ATOM 641 C C . GLN A 1 82 ? -17.802 -7.349 12.342 1.00 83.31 82 GLN A C 1
ATOM 643 O O . GLN A 1 82 ? -18.731 -8.138 12.473 1.00 83.31 82 GLN A O 1
ATOM 648 N N . TRP A 1 83 ? -17.057 -6.969 13.383 1.00 88.19 83 TRP A N 1
ATOM 649 C CA . TRP A 1 83 ? -17.276 -7.500 14.723 1.00 88.19 83 TRP A CA 1
ATOM 650 C C . TRP A 1 83 ? -18.540 -6.930 15.362 1.00 88.19 83 TRP A C 1
ATOM 652 O O . TRP A 1 83 ? -18.902 -5.766 15.151 1.00 88.19 83 TRP A O 1
ATOM 662 N N . HIS A 1 84 ? -19.156 -7.744 16.221 1.00 89.88 84 HIS A N 1
ATOM 663 C CA . HIS A 1 84 ? -20.258 -7.313 17.071 1.00 89.88 84 HIS A CA 1
ATOM 664 C C . HIS A 1 84 ? -19.842 -6.129 17.958 1.00 89.88 84 HIS A C 1
ATOM 666 O O . HIS A 1 84 ? -18.668 -5.979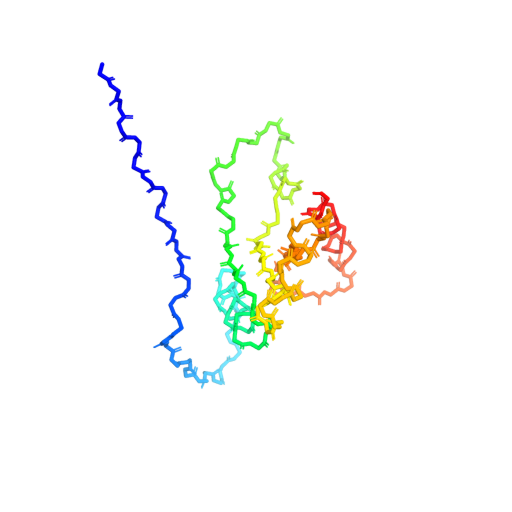 18.312 1.00 89.88 84 HIS A O 1
ATOM 672 N N . ALA A 1 85 ? -20.803 -5.275 18.321 1.00 88.38 85 ALA A N 1
ATOM 673 C CA . ALA A 1 85 ? -20.542 -4.061 19.092 1.00 88.38 85 ALA A CA 1
ATOM 674 C C . ALA A 1 85 ? -19.783 -4.347 20.399 1.00 88.38 85 ALA A C 1
ATOM 676 O O . ALA A 1 85 ? -18.787 -3.677 20.670 1.00 88.38 85 ALA A O 1
ATOM 677 N N . ASP A 1 86 ? -20.177 -5.394 21.122 1.00 90.38 86 ASP A N 1
ATOM 678 C CA . ASP A 1 86 ? -19.578 -5.759 22.412 1.00 90.38 86 ASP A CA 1
ATOM 679 C C . ASP A 1 86 ? -18.129 -6.235 22.274 1.00 90.38 86 ASP A C 1
ATOM 681 O O . ASP A 1 86 ? -17.270 -5.862 23.069 1.00 90.38 86 ASP A O 1
ATOM 685 N N . VAL A 1 87 ? -17.818 -6.987 21.212 1.00 88.44 87 VAL A N 1
ATOM 686 C CA . VAL A 1 87 ? -16.447 -7.438 20.919 1.00 88.44 87 VAL A CA 1
ATOM 687 C C . VAL A 1 87 ? -15.560 -6.241 20.584 1.00 88.44 87 VAL A C 1
ATOM 689 O O . VAL A 1 87 ? -14.447 -6.130 21.093 1.00 88.44 87 VAL A O 1
ATOM 692 N N . ARG A 1 88 ? -16.063 -5.291 19.783 1.00 87.25 88 ARG A N 1
ATOM 693 C CA . ARG A 1 88 ? -15.334 -4.042 19.499 1.00 87.25 88 ARG A CA 1
ATOM 694 C C . ARG A 1 88 ? -15.107 -3.226 20.763 1.00 87.25 88 ARG A C 1
ATOM 696 O O . ARG A 1 88 ? -14.041 -2.637 20.898 1.00 87.25 88 ARG A O 1
ATOM 703 N N . GLN A 1 89 ? -16.090 -3.172 21.658 1.00 86.06 89 GLN A N 1
ATOM 704 C CA . GLN A 1 89 ? -15.967 -2.456 22.922 1.00 86.06 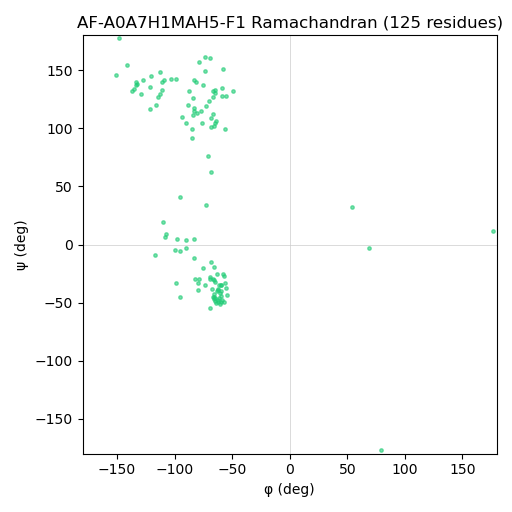89 GLN A CA 1
ATOM 705 C C . GLN A 1 89 ? -14.918 -3.115 23.822 1.00 86.06 89 GLN A C 1
ATOM 707 O O . GLN A 1 89 ? -14.039 -2.425 24.326 1.00 86.06 89 GLN A O 1
ATOM 712 N N . CYS A 1 90 ? -14.939 -4.443 23.933 1.00 87.12 90 CYS A N 1
ATOM 713 C CA . CYS A 1 90 ? -13.939 -5.206 24.675 1.00 87.12 90 CYS A CA 1
ATOM 714 C C . CYS A 1 90 ? -12.521 -4.973 24.129 1.00 87.12 90 CYS A C 1
ATOM 716 O O . CYS A 1 90 ? -11.624 -4.643 24.899 1.00 87.12 90 CYS A O 1
ATOM 718 N N . VAL A 1 91 ? -12.323 -5.045 22.807 1.00 86.81 91 VAL A N 1
ATOM 719 C CA . VAL A 1 91 ? -11.009 -4.815 22.175 1.00 86.81 91 VAL A CA 1
ATOM 720 C C . VAL A 1 91 ? -10.555 -3.360 22.264 1.00 86.81 91 VAL A C 1
ATOM 722 O O . VAL A 1 91 ? -9.359 -3.120 22.275 1.00 86.81 91 VAL A O 1
ATOM 725 N N . LYS A 1 92 ? -11.472 -2.388 22.332 1.00 82.44 92 LYS A N 1
ATOM 726 C CA . LYS A 1 92 ? -11.122 -0.980 22.589 1.00 82.44 92 LYS A CA 1
ATOM 727 C C . LYS A 1 92 ? -10.721 -0.734 24.044 1.00 82.44 92 LYS A C 1
ATOM 729 O O . LYS A 1 92 ? -9.902 0.140 24.299 1.00 82.44 92 LYS A O 1
ATOM 734 N N . SER A 1 93 ? -11.354 -1.437 24.983 1.00 84.69 93 SER A N 1
ATOM 735 C CA . SER A 1 93 ? -11.061 -1.331 26.416 1.00 84.69 93 SER A CA 1
ATOM 736 C C . SER A 1 93 ? -9.812 -2.121 26.814 1.00 84.69 93 SER A C 1
ATOM 738 O O . SER A 1 93 ? -9.088 -1.699 27.712 1.00 84.69 93 SER A O 1
ATOM 740 N N . GLY A 1 94 ? -9.542 -3.245 26.148 1.00 78.25 94 GLY A N 1
ATOM 741 C CA . GLY A 1 94 ? -8.240 -3.904 26.162 1.00 78.25 94 GLY A CA 1
ATOM 742 C C . GLY A 1 94 ? -7.275 -3.181 25.225 1.00 78.25 94 GLY A C 1
ATOM 743 O O . GLY A 1 94 ? -7.689 -2.513 24.291 1.00 78.25 94 GLY A O 1
ATOM 744 N N . SER A 1 95 ? -5.970 -3.304 25.416 1.00 75.25 95 SER A N 1
ATOM 745 C CA . SER A 1 95 ? -4.953 -2.724 24.523 1.00 75.25 95 SER A CA 1
ATOM 746 C C . SER A 1 95 ? -4.833 -3.460 23.172 1.00 75.25 95 SER A C 1
ATOM 748 O O . SER A 1 95 ? -3.739 -3.609 22.625 1.00 75.25 95 SER A O 1
ATOM 750 N N . GLY A 1 96 ? -5.943 -3.976 22.638 1.00 73.06 96 GLY A N 1
ATOM 751 C CA . GLY A 1 96 ? -5.947 -4.803 21.440 1.00 73.06 96 GLY A CA 1
ATOM 752 C C . GLY A 1 96 ? -5.742 -3.985 20.166 1.00 73.06 96 GLY A C 1
ATOM 753 O O . GLY A 1 96 ? -6.345 -2.932 19.971 1.00 73.06 96 GLY A O 1
ATOM 754 N N . GLN A 1 97 ? -4.906 -4.500 19.264 1.00 75.81 97 GLN A N 1
ATOM 755 C CA . GLN A 1 97 ? -4.702 -3.910 17.943 1.00 75.81 97 GLN A CA 1
ATOM 756 C C . GLN A 1 97 ? -5.889 -4.252 17.036 1.00 75.81 97 GLN A C 1
ATOM 758 O O . GLN A 1 97 ?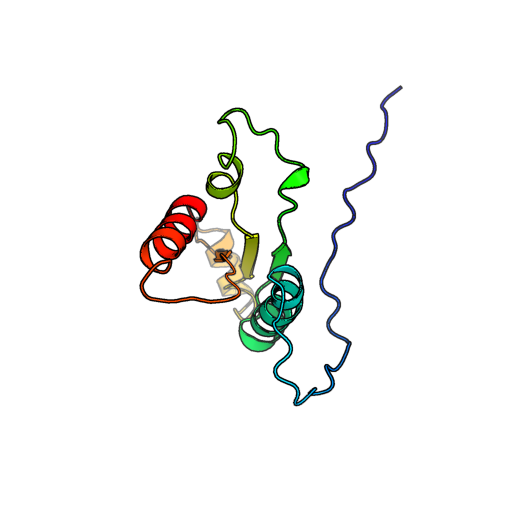 -6.127 -5.412 16.705 1.00 75.81 97 GLN A O 1
ATOM 763 N N . ASN A 1 98 ? -6.651 -3.238 16.633 1.00 85.50 98 ASN A N 1
ATOM 764 C CA . ASN A 1 98 ? -7.816 -3.373 15.751 1.00 85.50 98 ASN A CA 1
ATOM 765 C C . ASN A 1 98 ? -7.563 -2.836 14.330 1.00 85.50 98 ASN A C 1
ATOM 767 O O . ASN A 1 98 ? -8.498 -2.742 13.524 1.00 85.50 98 ASN A O 1
ATOM 771 N N . VAL A 1 99 ? -6.309 -2.496 14.032 1.00 88.19 99 VAL A N 1
ATOM 772 C CA . VAL A 1 99 ? -5.853 -1.946 12.758 1.00 88.19 99 VAL A CA 1
ATOM 773 C C . VAL A 1 99 ? -4.592 -2.680 12.311 1.00 88.19 99 VAL A C 1
ATOM 775 O O . VAL A 1 99 ? -3.696 -2.906 13.117 1.00 88.19 99 VAL A O 1
ATOM 778 N N . ALA A 1 100 ? -4.513 -3.014 11.022 1.00 90.94 100 ALA A N 1
ATOM 779 C CA . ALA A 1 100 ? -3.253 -3.368 10.373 1.00 90.94 100 ALA A CA 1
ATOM 780 C C . ALA A 1 100 ? -2.851 -2.280 9.376 1.00 90.94 100 ALA A C 1
ATOM 782 O O . ALA A 1 100 ? -3.702 -1.744 8.656 1.00 90.94 100 ALA A O 1
ATOM 783 N N . LEU A 1 101 ? -1.558 -1.971 9.341 1.00 93.56 101 LEU A N 1
ATOM 784 C CA . LEU A 1 101 ? -0.955 -1.078 8.361 1.00 93.56 101 LEU A CA 1
ATOM 785 C C . LEU A 1 101 ? -0.209 -1.906 7.317 1.00 93.56 101 LEU A C 1
ATOM 787 O O . LEU A 1 101 ? 0.407 -2.919 7.638 1.00 93.56 101 LEU A O 1
ATOM 791 N N . TRP A 1 102 ? -0.284 -1.454 6.075 1.00 94.44 102 TRP A N 1
ATOM 792 C CA . TRP A 1 102 ? 0.330 -2.080 4.916 1.00 94.44 102 TRP A CA 1
ATOM 793 C C . TRP A 1 102 ? 1.171 -1.039 4.186 1.00 94.44 102 TRP A C 1
ATOM 795 O O . TRP A 1 102 ? 0.744 0.110 4.050 1.00 94.44 102 TRP A O 1
ATOM 805 N N . SER A 1 103 ? 2.324 -1.446 3.671 1.00 94.12 103 SER A N 1
ATOM 806 C CA . SER A 1 103 ? 3.122 -0.668 2.728 1.00 94.12 103 SER A CA 1
ATOM 807 C C . SER A 1 103 ? 3.296 -1.461 1.437 1.00 94.12 103 SER A C 1
ATOM 809 O O . SER A 1 103 ? 3.363 -2.692 1.447 1.00 94.12 103 SER A O 1
ATOM 811 N N . PHE A 1 104 ? 3.328 -0.755 0.313 1.00 94.12 104 PHE A N 1
ATOM 812 C CA . PHE A 1 104 ? 3.494 -1.349 -1.006 1.00 94.12 104 PHE A CA 1
ATOM 813 C C . PHE A 1 104 ? 4.536 -0.569 -1.802 1.00 94.12 104 PHE A C 1
ATOM 815 O O . PHE A 1 104 ? 4.539 0.662 -1.800 1.00 94.12 104 PHE A O 1
ATOM 822 N N . GLU A 1 105 ? 5.362 -1.323 -2.519 1.00 93.25 105 GLU A N 1
ATOM 823 C CA . GLU A 1 105 ? 6.305 -0.857 -3.534 1.00 93.25 105 GLU A CA 1
ATOM 824 C C . GLU A 1 105 ? 5.819 -1.337 -4.899 1.00 93.25 105 GLU A C 1
ATOM 826 O O . GLU A 1 105 ? 5.472 -2.512 -5.062 1.00 93.25 105 GLU A O 1
ATOM 831 N N . VAL A 1 106 ? 5.799 -0.451 -5.888 1.00 92.62 106 VAL A N 1
ATOM 832 C CA . VAL A 1 106 ? 5.313 -0.751 -7.235 1.00 92.62 106 VAL A CA 1
ATOM 833 C C . VAL A 1 106 ? 6.479 -0.700 -8.207 1.00 92.62 106 VAL A C 1
ATOM 835 O O . VAL A 1 106 ? 7.236 0.262 -8.245 1.00 92.62 106 VAL A O 1
ATOM 838 N N . LYS A 1 107 ? 6.625 -1.746 -9.026 1.00 92.38 107 LYS A N 1
ATOM 839 C CA . LYS A 1 107 ? 7.630 -1.806 -10.093 1.00 92.38 107 LYS A CA 1
ATOM 840 C C . LYS A 1 107 ? 6.954 -2.194 -11.411 1.00 92.38 107 LYS A C 1
ATOM 842 O O . LYS A 1 107 ? 6.245 -3.199 -11.427 1.00 92.38 107 LYS A O 1
ATOM 847 N N . PRO A 1 108 ? 7.181 -1.458 -12.519 1.00 91.62 108 PRO A N 1
ATOM 848 C CA . PRO A 1 108 ? 6.605 -1.796 -13.824 1.00 91.62 108 PRO A CA 1
ATOM 849 C C . PRO A 1 108 ? 7.007 -3.174 -14.350 1.00 91.62 108 PRO A C 1
ATOM 851 O O . PRO A 1 108 ? 6.222 -3.848 -15.008 1.00 91.62 108 PRO A O 1
ATOM 854 N N . VAL A 1 109 ? 8.240 -3.590 -14.055 1.00 91.69 109 VAL A N 1
ATOM 855 C CA . VAL A 1 109 ? 8.794 -4.890 -14.434 1.00 91.69 109 VAL A CA 1
ATOM 856 C C . VAL A 1 109 ? 9.550 -5.448 -13.238 1.00 91.69 109 VAL A C 1
ATOM 858 O O . VAL A 1 109 ? 10.382 -4.749 -12.661 1.00 91.69 109 VAL A O 1
ATOM 861 N N . LEU A 1 110 ? 9.306 -6.712 -12.897 1.00 92.00 110 LEU A N 1
ATOM 862 C CA . LEU A 1 110 ? 10.096 -7.472 -11.929 1.00 92.00 110 LEU A CA 1
ATOM 863 C C . LEU A 1 110 ? 10.796 -8.628 -12.644 1.00 92.00 110 LEU A C 1
ATOM 865 O O . LEU A 1 110 ? 10.162 -9.407 -13.352 1.00 92.00 110 LEU A O 1
ATOM 869 N N . ASN A 1 111 ? 12.111 -8.724 -12.478 1.00 94.81 111 ASN A N 1
ATOM 870 C CA . ASN A 1 111 ? 12.946 -9.766 -13.067 1.00 94.81 111 ASN A CA 1
ATOM 871 C C . ASN A 1 111 ? 14.139 -10.088 -12.149 1.00 94.81 111 ASN A C 1
ATOM 873 O O . ASN A 1 111 ? 14.335 -9.463 -11.106 1.00 94.81 111 ASN A O 1
ATOM 877 N N . GLY A 1 112 ? 14.967 -11.060 -12.541 1.00 95.62 112 GLY A N 1
ATOM 878 C CA . GLY A 1 112 ? 16.111 -11.495 -11.733 1.00 95.62 112 GLY A CA 1
ATOM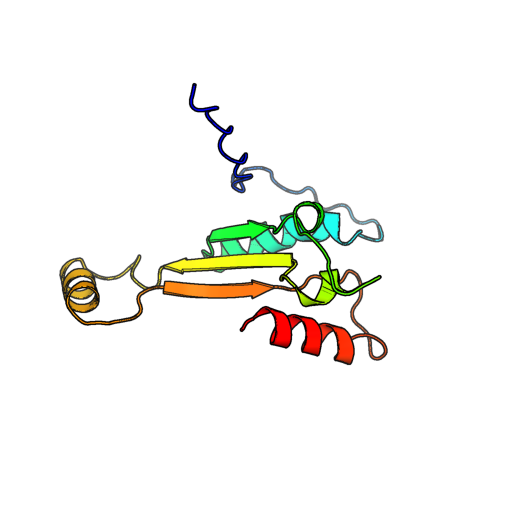 879 C C . GLY A 1 112 ? 17.125 -10.389 -11.404 1.00 95.62 112 GLY A C 1
ATOM 880 O O . GLY A 1 112 ? 17.793 -10.476 -10.378 1.00 95.62 112 GLY A O 1
ATOM 881 N N . ALA A 1 113 ? 17.216 -9.333 -12.220 1.00 94.38 113 ALA A N 1
ATOM 882 C CA . ALA A 1 113 ? 18.156 -8.238 -11.996 1.00 94.38 113 ALA A CA 1
ATOM 883 C C . ALA A 1 113 ? 17.683 -7.244 -10.921 1.00 94.38 113 ALA A C 1
ATOM 885 O O . ALA A 1 113 ? 18.519 -6.657 -10.239 1.00 94.38 113 ALA A O 1
ATOM 886 N N . ASN A 1 114 ? 16.368 -7.056 -10.742 1.00 92.94 114 ASN A N 1
ATOM 887 C CA . ASN A 1 114 ? 15.822 -6.032 -9.838 1.00 92.94 114 ASN A CA 1
ATOM 888 C C . ASN A 1 114 ? 15.003 -6.580 -8.657 1.00 92.94 114 ASN A C 1
ATOM 890 O O . ASN A 1 114 ? 14.684 -5.820 -7.739 1.00 92.94 114 ASN A O 1
ATOM 894 N N . VAL A 1 115 ? 14.688 -7.880 -8.636 1.00 95.19 115 VAL A N 1
ATOM 895 C CA . VAL A 1 115 ? 13.867 -8.493 -7.578 1.00 95.19 115 VAL A CA 1
ATOM 896 C C . VAL A 1 115 ? 14.493 -8.331 -6.194 1.00 95.19 115 VAL A C 1
ATOM 898 O O . VAL A 1 115 ? 13.794 -8.012 -5.236 1.00 95.19 115 VAL A O 1
ATOM 901 N N . ARG A 1 116 ? 15.821 -8.476 -6.087 1.00 94.81 116 ARG A N 1
ATOM 902 C CA . ARG A 1 116 ? 16.538 -8.341 -4.814 1.00 94.81 116 ARG A CA 1
ATOM 903 C C . ARG A 1 116 ? 16.433 -6.919 -4.268 1.00 94.81 116 ARG A C 1
ATOM 905 O O . ARG A 1 116 ? 16.090 -6.744 -3.106 1.00 94.81 116 ARG A O 1
ATOM 912 N N . GLU A 1 117 ? 16.725 -5.917 -5.095 1.00 92.31 117 GLU A N 1
ATOM 913 C CA . GLU A 1 117 ? 16.630 -4.511 -4.688 1.00 92.31 117 GLU A CA 1
ATOM 914 C C . GLU A 1 117 ? 15.191 -4.148 -4.306 1.00 92.31 117 GLU A C 1
ATOM 916 O O . GLU A 1 117 ? 14.970 -3.578 -3.242 1.00 92.31 117 GLU A O 1
ATOM 921 N N . SER A 1 118 ? 14.215 -4.547 -5.124 1.00 92.25 118 SER A N 1
ATOM 922 C CA . SER A 1 118 ? 12.795 -4.248 -4.896 1.00 92.25 118 SER A CA 1
ATOM 923 C C . SER A 1 118 ? 12.270 -4.886 -3.606 1.00 92.25 118 SER A C 1
ATOM 925 O O . SER A 1 118 ? 11.540 -4.247 -2.854 1.00 92.25 118 SER A O 1
ATOM 927 N N . PHE A 1 119 ? 12.689 -6.120 -3.307 1.00 92.62 119 PHE A N 1
ATOM 928 C CA . PHE A 1 119 ? 12.378 -6.779 -2.039 1.00 92.62 119 PHE A CA 1
ATOM 929 C C . PHE A 1 119 ? 12.918 -5.983 -0.845 1.00 92.62 119 PHE A C 1
ATOM 931 O O . PHE A 1 119 ? 12.181 -5.702 0.098 1.00 92.62 119 PHE A O 1
ATOM 938 N N . PHE A 1 120 ? 14.190 -5.578 -0.888 1.00 92.56 120 PHE A N 1
ATOM 939 C CA . PHE A 1 120 ? 14.785 -4.824 0.216 1.00 92.56 120 PHE A CA 1
ATOM 940 C C . PHE A 1 120 ? 14.226 -3.405 0.348 1.00 92.56 120 PHE A C 1
ATOM 942 O O . PHE A 1 120 ? 14.158 -2.914 1.474 1.00 92.56 120 PHE A O 1
ATOM 949 N N . GLN A 1 121 ? 13.790 -2.764 -0.741 1.00 90.50 121 GLN A N 1
ATOM 950 C CA . GLN A 1 121 ? 13.031 -1.509 -0.669 1.00 90.50 121 GLN A CA 1
ATOM 951 C C . GLN A 1 121 ? 11.727 -1.715 0.111 1.00 90.50 121 GLN A C 1
ATOM 953 O O . GLN A 1 121 ? 11.506 -1.031 1.107 1.00 90.50 121 GLN A O 1
ATOM 958 N N . ALA A 1 122 ? 10.930 -2.727 -0.253 1.00 91.69 122 ALA A N 1
ATOM 959 C CA . ALA A 1 122 ? 9.654 -3.004 0.409 1.00 91.69 122 ALA A CA 1
ATOM 960 C C . ALA A 1 122 ? 9.822 -3.300 1.905 1.00 91.69 122 ALA A C 1
ATOM 962 O O . ALA A 1 122 ? 9.099 -2.752 2.734 1.00 91.69 122 ALA A O 1
ATOM 963 N N . VAL A 1 123 ? 10.817 -4.119 2.259 1.00 90.62 123 VAL A N 1
ATOM 964 C CA . VAL A 1 123 ? 11.103 -4.454 3.661 1.00 90.62 123 VAL A CA 1
ATOM 965 C C . VAL A 1 123 ? 11.577 -3.223 4.436 1.00 90.62 123 VAL A C 1
ATOM 967 O O . VAL A 1 123 ? 11.056 -2.950 5.515 1.00 90.62 123 VAL A O 1
ATOM 970 N N . SER A 1 124 ? 12.512 -2.444 3.883 1.00 88.06 124 SER A N 1
ATOM 971 C CA . SER A 1 124 ? 13.065 -1.260 4.565 1.00 88.06 124 SER A CA 1
ATOM 972 C C . SER A 1 124 ? 12.014 -0.173 4.791 1.00 88.06 124 SER A C 1
ATOM 974 O O . SER A 1 124 ? 12.061 0.519 5.804 1.00 88.06 124 SER A O 1
ATOM 976 N N . ASN A 1 125 ? 11.050 -0.053 3.877 1.00 85.88 125 ASN A N 1
ATOM 977 C CA . ASN A 1 125 ? 9.993 0.957 3.916 1.00 85.88 125 ASN A CA 1
ATOM 978 C C . ASN A 1 125 ? 8.728 0.495 4.678 1.00 85.88 125 ASN A C 1
ATOM 980 O O . ASN A 1 125 ? 7.728 1.212 4.695 1.00 85.88 125 ASN A O 1
ATOM 984 N N . SER A 1 126 ? 8.746 -0.700 5.283 1.00 81.88 126 SER A N 1
ATOM 985 C CA . SER A 1 126 ? 7.642 -1.256 6.092 1.00 81.88 126 SER A CA 1
ATOM 986 C C . SER A 1 126 ? 7.817 -1.119 7.613 1.00 81.88 126 SER A C 1
ATOM 988 O O . SER A 1 126 ? 6.918 -1.517 8.355 1.00 81.88 126 SER A O 1
ATOM 990 N N . GLY A 1 127 ? 8.971 -0.608 8.058 1.00 62.47 127 GLY A N 1
ATOM 991 C CA . GLY A 1 127 ? 9.355 -0.486 9.471 1.00 62.47 127 GLY A CA 1
ATOM 992 C C . GLY A 1 127 ? 8.727 0.680 10.221 1.00 62.47 127 GLY A C 1
ATOM 993 O O . GLY A 1 127 ? 8.270 1.648 9.573 1.00 62.47 127 GLY A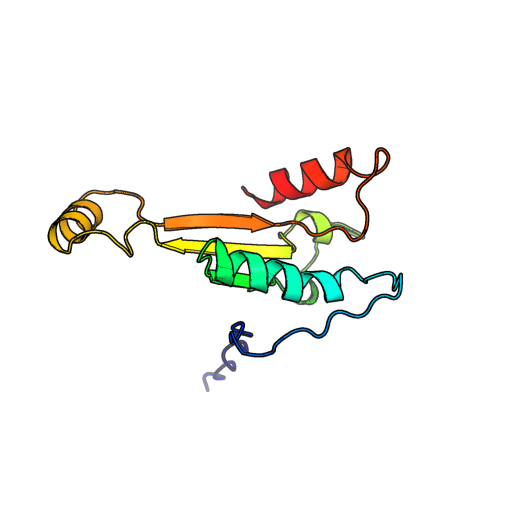 O 1
#

Organism: NCBI:txid1815583

Solvent-accessible surface area (backbone atoms only — not comparable to full-atom values): 8208 Å² total; per-residue (Å²): 134,84,80,81,72,77,75,77,85,75,77,68,82,73,91,82,76,86,77,79,87,75,93,62,97,69,85,63,52,57,77,66,44,50,64,58,49,49,47,47,40,36,69,76,69,58,28,53,61,44,75,54,69,70,88,76,56,86,69,90,63,60,91,72,36,59,68,71,70,53,39,49,30,40,30,42,34,65,71,50,76,84,51,55,70,66,58,47,49,50,37,68,74,39,97,52,85,51,64,47,79,47,62,40,68,82,69,74,74,82,47,91,88,47,44,66,60,54,51,52,42,44,58,66,38,59,114

Sequence (127 aa):
MIQDKPFPRLYGYQAGSALAADNGAASFSERDLYPKLMQFLSGDLKLYCLRIDEKRSKNNRGAKGSQWLHPDIVAMQAMGRQWHADVRQCVKSGSGQNVALWSFEVKPVLNGANVRESFFQAVSNSG

Mean predicted aligned error: 11.21 Å

Radius of gyration: 18.45 Å; Cα contacts (8 Å, |Δi|>4): 116; chains: 1; bounding box: 43×48×53 Å

pLDDT: mean 78.32, std 18.97, range [39.12, 96.44]